Protein AF-A0A916ZA42-F1 (afdb_monomer_lite)

Foldseek 3Di:
DVVVVVVVVVVVVVVCVVCPVNDDDPDQPPPCVVVVVVVVVVVVVD

Structure (mmCIF, N/CA/C/O backbone):
data_AF-A0A916ZA42-F1
#
_entry.id   AF-A0A916ZA42-F1
#
loop_
_atom_site.group_PDB
_atom_site.id
_atom_site.type_symbol
_atom_site.label_atom_id
_atom_site.label_alt_id
_atom_site.label_comp_id
_atom_site.label_asym_id
_atom_site.label_entity_id
_atom_site.label_seq_id
_atom_site.pdbx_PDB_ins_code
_atom_site.Cartn_x
_atom_site.Cartn_y
_atom_site.Cartn_z
_atom_site.occupancy
_atom_site.B_iso_or_equiv
_atom_site.auth_seq_id
_atom_site.auth_comp_id
_atom_site.auth_asym_id
_atom_site.auth_atom_id
_atom_site.pdbx_PDB_model_num
ATOM 1 N N . MET A 1 1 ? 21.531 -1.175 -2.290 1.00 61.09 1 MET A N 1
ATOM 2 C CA . MET A 1 1 ? 20.296 -1.765 -1.720 1.00 61.09 1 MET A CA 1
ATOM 3 C C . MET A 1 1 ? 18.985 -1.093 -2.166 1.00 61.09 1 MET A C 1
ATOM 5 O O . MET A 1 1 ? 17.940 -1.489 -1.683 1.00 61.09 1 MET A O 1
ATOM 9 N N . ALA A 1 2 ? 18.978 -0.150 -3.124 1.00 73.19 2 ALA A N 1
ATOM 10 C CA . ALA A 1 2 ? 17.740 0.452 -3.658 1.00 73.19 2 ALA A CA 1
ATOM 11 C C . ALA A 1 2 ? 16.994 -0.439 -4.677 1.00 73.19 2 ALA A C 1
ATOM 13 O O . ALA A 1 2 ? 15.795 -0.290 -4.887 1.00 73.19 2 ALA A O 1
ATOM 14 N N . HIS A 1 3 ? 17.711 -1.384 -5.288 1.00 82.50 3 HIS A N 1
ATOM 15 C CA . HIS A 1 3 ? 17.214 -2.240 -6.365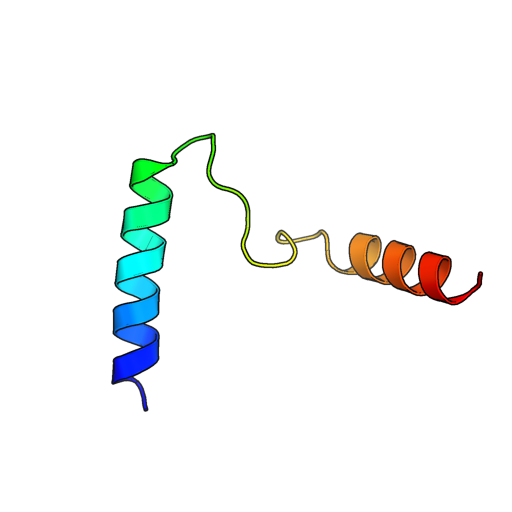 1.00 82.50 3 HIS A CA 1
ATOM 16 C C . HIS A 1 3 ? 16.043 -3.136 -5.912 1.00 82.50 3 HIS A C 1
ATOM 18 O O . HIS A 1 3 ? 14.995 -3.154 -6.551 1.00 82.50 3 HIS A O 1
ATOM 24 N N . TYR A 1 4 ? 16.170 -3.811 -4.765 1.00 89.62 4 TYR A N 1
ATOM 25 C CA . TYR A 1 4 ? 15.115 -4.691 -4.253 1.00 89.62 4 TYR A CA 1
ATOM 26 C C . TYR A 1 4 ? 13.845 -3.924 -3.891 1.00 89.62 4 TYR A C 1
ATOM 28 O O . TYR A 1 4 ? 12.764 -4.284 -4.346 1.00 89.62 4 TYR A O 1
ATOM 36 N N . SER A 1 5 ? 13.970 -2.828 -3.140 1.00 90.06 5 SER A N 1
ATOM 37 C CA . SER A 1 5 ? 12.814 -2.013 -2.756 1.00 90.06 5 SER A CA 1
ATOM 38 C C . SER A 1 5 ? 12.089 -1.427 -3.969 1.00 90.06 5 SER A C 1
ATOM 40 O O . SER A 1 5 ? 10.866 -1.318 -3.949 1.00 90.06 5 SER A O 1
ATOM 42 N N . TYR A 1 6 ? 12.818 -1.097 -5.042 1.00 93.12 6 TYR A N 1
ATOM 43 C CA . TYR A 1 6 ? 12.224 -0.613 -6.287 1.00 93.12 6 TYR A CA 1
ATOM 44 C C . TYR A 1 6 ? 11.368 -1.687 -6.968 1.00 93.12 6 TYR A C 1
ATOM 46 O O . TYR A 1 6 ? 10.199 -1.438 -7.260 1.00 93.12 6 TYR A O 1
ATOM 54 N N . HIS A 1 7 ? 11.900 -2.900 -7.148 1.00 94.25 7 HIS A N 1
ATOM 55 C CA . HIS A 1 7 ? 11.135 -3.998 -7.747 1.00 94.25 7 HIS A CA 1
ATOM 56 C C . HIS A 1 7 ? 9.961 -4.442 -6.882 1.00 94.25 7 HIS A C 1
ATOM 58 O O . HIS A 1 7 ? 8.870 -4.672 -7.401 1.00 94.25 7 HIS A O 1
ATOM 64 N N . VAL A 1 8 ? 10.138 -4.480 -5.561 1.00 94.94 8 VAL A N 1
ATOM 65 C CA . VAL A 1 8 ? 9.034 -4.737 -4.630 1.00 94.94 8 VAL A CA 1
ATOM 66 C C . VAL A 1 8 ? 7.952 -3.663 -4.782 1.00 94.94 8 VAL A C 1
ATOM 68 O O . VAL A 1 8 ? 6.773 -3.995 -4.880 1.00 94.94 8 VAL A O 1
ATOM 71 N N . GLY A 1 9 ? 8.335 -2.388 -4.898 1.00 94.12 9 GLY A N 1
ATOM 72 C CA . GLY A 1 9 ? 7.405 -1.287 -5.147 1.00 94.12 9 GLY A CA 1
ATOM 73 C C . GLY A 1 9 ? 6.630 -1.436 -6.460 1.00 94.12 9 GLY A C 1
ATOM 74 O O . GLY A 1 9 ? 5.412 -1.261 -6.469 1.00 94.12 9 GLY A O 1
ATOM 75 N N . GLN A 1 10 ? 7.302 -1.817 -7.551 1.00 96.81 10 GLN A N 1
ATOM 76 C CA . GLN A 1 10 ? 6.658 -2.064 -8.848 1.00 96.81 10 GLN A CA 1
ATOM 77 C C . GLN A 1 10 ? 5.638 -3.210 -8.772 1.00 96.81 10 GLN A C 1
ATOM 79 O O . GLN A 1 10 ? 4.514 -3.064 -9.254 1.00 96.81 10 GLN A O 1
ATOM 84 N N . ILE A 1 11 ? 5.999 -4.322 -8.122 1.00 96.56 11 ILE A N 1
ATOM 85 C CA . ILE A 1 11 ? 5.113 -5.482 -7.943 1.00 96.56 11 ILE A CA 1
ATOM 86 C C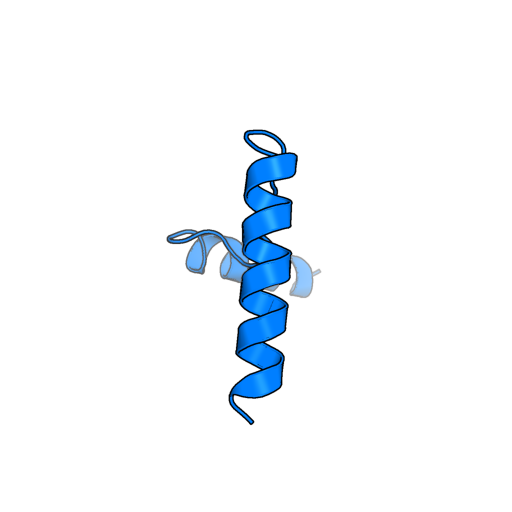 . ILE A 1 11 ? 3.8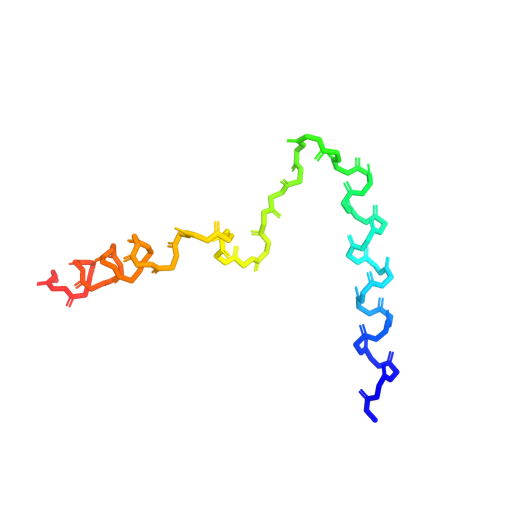80 -5.095 -7.120 1.00 96.56 11 ILE A C 1
ATOM 88 O O . ILE A 1 11 ? 2.751 -5.373 -7.529 1.00 96.56 11 ILE A O 1
ATOM 92 N N . VAL A 1 12 ? 4.075 -4.413 -5.987 1.00 96.19 12 VAL A N 1
ATOM 93 C CA . VAL A 1 12 ? 2.975 -3.960 -5.121 1.00 96.19 12 VAL A CA 1
ATOM 94 C C . VAL A 1 12 ? 2.064 -2.980 -5.859 1.00 96.19 12 VAL A C 1
ATOM 96 O O . VAL A 1 12 ? 0.842 -3.080 -5.751 1.00 96.19 12 VAL A O 1
ATOM 99 N N . TYR A 1 13 ? 2.632 -2.061 -6.642 1.00 95.94 13 TYR A N 1
ATOM 100 C CA . TYR A 1 13 ? 1.856 -1.100 -7.421 1.00 95.94 13 TYR A CA 1
ATOM 101 C C . TYR A 1 13 ? 0.940 -1.795 -8.435 1.00 95.94 13 TYR A C 1
ATOM 103 O O . TYR A 1 13 ? -0.260 -1.514 -8.457 1.00 95.94 13 TYR A O 1
ATOM 111 N N . ILE A 1 14 ? 1.473 -2.745 -9.212 1.00 97.44 14 ILE A N 1
ATOM 112 C CA . ILE A 1 14 ? 0.689 -3.550 -10.160 1.00 97.44 14 ILE A CA 1
ATOM 113 C C . ILE A 1 14 ? -0.385 -4.355 -9.420 1.00 97.44 14 ILE A C 1
ATOM 115 O O . ILE A 1 14 ? -1.555 -4.311 -9.799 1.00 97.44 14 ILE A O 1
ATOM 119 N N . GLY A 1 15 ? -0.020 -5.041 -8.333 1.00 96.56 15 GLY A N 1
ATOM 120 C CA . GLY A 1 15 ? -0.959 -5.824 -7.526 1.00 96.56 15 GLY A CA 1
ATOM 121 C C . GLY A 1 15 ? -2.133 -4.990 -7.008 1.00 96.56 15 GLY A C 1
ATOM 122 O O . GLY A 1 15 ? -3.283 -5.431 -7.076 1.00 96.56 15 GLY A O 1
ATOM 123 N N . LYS A 1 16 ? -1.864 -3.753 -6.575 1.00 95.31 16 LYS A N 1
ATOM 124 C CA . LYS A 1 16 ? -2.892 -2.804 -6.139 1.00 95.31 16 LYS A CA 1
ATOM 125 C C . LYS A 1 16 ? -3.855 -2.436 -7.265 1.00 95.31 16 LYS A C 1
ATOM 127 O O . LYS A 1 16 ? -5.061 -2.430 -7.031 1.00 95.31 16 LYS A O 1
ATOM 132 N N . GLN A 1 17 ? -3.354 -2.186 -8.478 1.00 97.06 17 GLN A N 1
ATOM 133 C CA . GLN A 1 17 ? -4.222 -1.908 -9.631 1.00 97.06 17 GLN A CA 1
ATOM 134 C C . GLN A 1 17 ? -5.092 -3.122 -9.986 1.00 97.06 17 GLN A C 1
ATOM 136 O O . GLN A 1 17 ? -6.296 -2.978 -10.181 1.00 97.06 17 GLN A O 1
ATOM 141 N N . VAL A 1 18 ? -4.510 -4.327 -10.002 1.00 97.75 18 VAL A N 1
ATOM 142 C CA . VAL A 1 18 ? -5.225 -5.574 -10.332 1.00 97.75 18 VAL A CA 1
ATOM 143 C C . VAL A 1 18 ? -6.331 -5.888 -9.320 1.00 97.75 18 VAL A C 1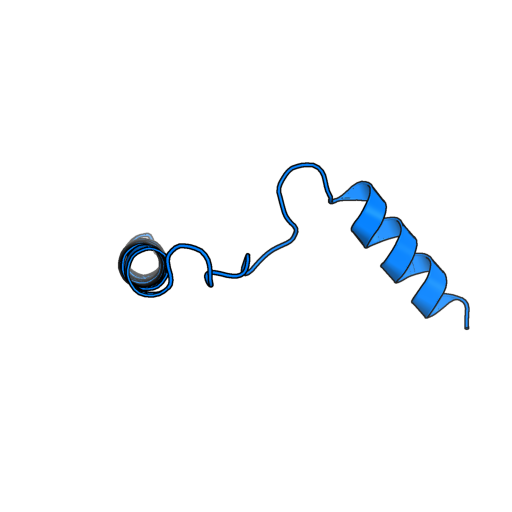
ATOM 145 O O . VAL A 1 18 ? -7.409 -6.345 -9.697 1.00 97.75 18 VAL A O 1
ATOM 148 N N . LYS A 1 19 ? -6.086 -5.662 -8.025 1.00 96.75 19 LYS A N 1
ATOM 149 C CA . LYS A 1 19 ? -7.067 -5.946 -6.965 1.00 96.75 19 LYS A CA 1
ATOM 150 C C . LYS A 1 19 ? -8.088 -4.823 -6.770 1.00 96.75 19 LYS A C 1
ATOM 152 O O . LYS A 1 19 ? -9.182 -5.109 -6.285 1.00 96.75 19 LYS A O 1
ATOM 157 N N . ASN A 1 20 ? 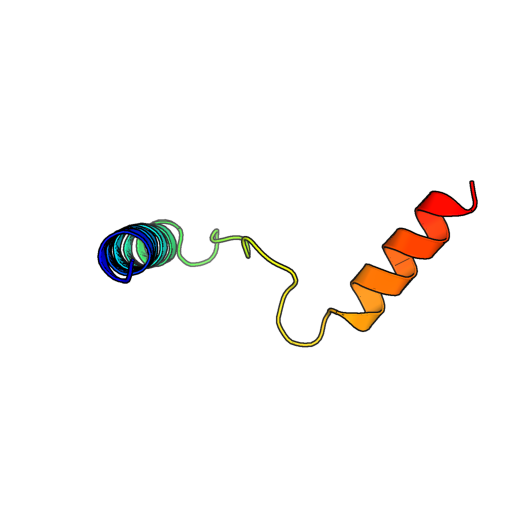-7.772 -3.588 -7.166 1.00 94.62 20 ASN A N 1
ATOM 158 C CA . ASN A 1 20 ? -8.638 -2.413 -7.041 1.00 94.62 20 ASN A CA 1
ATOM 159 C C . ASN A 1 20 ? -9.285 -2.331 -5.637 1.00 94.62 20 ASN A C 1
ATOM 161 O O . ASN A 1 20 ? -8.579 -2.355 -4.632 1.00 94.62 20 ASN A O 1
ATOM 165 N N . ASN A 1 21 ? -10.619 -2.335 -5.548 1.00 95.44 21 ASN A N 1
ATOM 166 C CA . ASN A 1 21 ? -11.368 -2.268 -4.286 1.00 95.44 21 ASN A CA 1
ATOM 167 C C . ASN A 1 21 ? -11.191 -3.496 -3.376 1.00 95.44 21 ASN A C 1
ATOM 169 O O . ASN A 1 21 ? -11.582 -3.451 -2.217 1.00 95.44 21 ASN A O 1
ATOM 173 N N . LYS A 1 22 ? -10.633 -4.598 -3.892 1.00 96.38 22 LYS A N 1
ATOM 174 C CA . LYS A 1 22 ? -10.298 -5.806 -3.120 1.00 96.38 22 LYS A CA 1
ATOM 175 C C . LYS A 1 22 ? -8.856 -5.790 -2.603 1.00 96.38 22 LYS A C 1
ATOM 177 O O . LYS A 1 22 ? -8.385 -6.808 -2.106 1.00 96.38 22 LYS A O 1
ATOM 182 N N . TRP A 1 23 ? -8.107 -4.704 -2.812 1.00 95.25 23 TRP A N 1
ATOM 183 C CA . TRP A 1 23 ? -6.756 -4.590 -2.276 1.00 95.25 23 TRP A CA 1
ATOM 184 C C . TRP A 1 23 ? -6.808 -4.367 -0.764 1.00 95.25 23 TRP A C 1
ATOM 186 O O . TRP A 1 23 ? -7.392 -3.391 -0.295 1.00 95.25 23 TRP A O 1
ATOM 196 N N . GLU A 1 24 ? -6.136 -5.233 -0.015 1.00 91.25 24 GLU A N 1
ATOM 197 C CA . GLU A 1 24 ? -5.969 -5.100 1.430 1.00 91.25 24 GLU A CA 1
ATOM 198 C C . GLU A 1 24 ? -4.605 -4.477 1.749 1.00 91.25 24 GLU A C 1
ATOM 200 O O . GLU A 1 24 ? -3.602 -4.729 1.076 1.00 91.25 24 GLU A O 1
ATOM 205 N N . SER A 1 25 ? -4.562 -3.610 2.762 1.00 90.00 25 SER A N 1
ATOM 206 C CA . SER A 1 25 ? -3.311 -2.982 3.193 1.00 90.00 25 SER A CA 1
ATOM 207 C C . SER A 1 25 ? -2.359 -4.041 3.753 1.00 90.00 25 SER A C 1
ATOM 209 O O . SER A 1 25 ? -2.714 -4.761 4.677 1.00 90.00 25 SER A O 1
ATOM 211 N N . LEU A 1 26 ? -1.128 -4.096 3.236 1.00 92.12 26 LEU A N 1
ATOM 212 C CA . LEU A 1 26 ? -0.077 -5.012 3.714 1.00 92.12 26 LEU A CA 1
ATOM 213 C C . LEU A 1 26 ? 0.597 -4.529 5.012 1.00 92.12 26 LEU A C 1
ATOM 215 O O . LEU A 1 26 ? 1.558 -5.124 5.490 1.00 92.12 26 LEU A O 1
ATOM 219 N N . SER A 1 27 ? 0.124 -3.411 5.550 1.00 92.38 27 SER A N 1
ATOM 220 C CA . SER A 1 27 ? 0.564 -2.808 6.801 1.00 92.38 27 SER A CA 1
ATOM 221 C C . SER A 1 27 ? -0.625 -2.172 7.517 1.00 92.38 27 SER A C 1
ATOM 223 O O . SER A 1 27 ? -1.733 -2.104 6.975 1.00 92.38 27 SER A O 1
ATOM 225 N N . ILE A 1 28 ? -0.392 -1.656 8.725 1.00 93.25 28 ILE A N 1
ATOM 226 C CA . ILE A 1 28 ? -1.410 -0.922 9.478 1.00 93.25 28 ILE A CA 1
ATOM 227 C C . ILE A 1 28 ? -1.867 0.296 8.653 1.00 93.25 28 ILE A C 1
ATOM 229 O O . ILE A 1 28 ? -1.026 1.116 8.263 1.00 93.25 28 ILE A O 1
ATOM 233 N N . PRO A 1 29 ? -3.178 0.437 8.370 1.00 91.06 29 PRO A N 1
ATOM 234 C CA . PRO A 1 29 ? -3.695 1.574 7.624 1.00 91.06 29 PRO A CA 1
ATOM 235 C C . PRO A 1 29 ? -3.321 2.909 8.273 1.00 91.06 29 PRO A C 1
ATOM 237 O O . PRO A 1 29 ? -3.239 3.039 9.497 1.00 91.06 29 PRO A O 1
ATOM 240 N N . LYS A 1 30 ? -3.121 3.938 7.446 1.00 88.31 30 LYS A N 1
ATOM 241 C CA . LYS A 1 30 ? -2.765 5.274 7.935 1.00 88.31 30 LYS A CA 1
ATOM 242 C C . LYS A 1 30 ? -3.829 5.777 8.920 1.00 88.31 30 LYS A C 1
ATOM 244 O O . LYS A 1 30 ? -5.012 5.794 8.597 1.00 88.31 30 LYS A O 1
ATOM 249 N N . GLY A 1 31 ? -3.391 6.200 10.106 1.00 93.50 31 GLY A N 1
ATOM 250 C CA . GLY A 1 31 ? -4.271 6.679 11.179 1.00 93.50 31 GLY A CA 1
ATOM 251 C C . GLY A 1 31 ? -4.853 5.582 12.077 1.00 93.50 31 GLY A C 1
ATOM 252 O O . GLY A 1 31 ? -5.609 5.902 12.985 1.00 93.50 31 GLY A O 1
ATOM 253 N N . LYS A 1 32 ? -4.503 4.306 11.859 1.00 95.19 32 LYS A N 1
ATOM 254 C CA . LYS A 1 32 ? -4.978 3.168 12.668 1.00 95.19 32 LYS A CA 1
ATOM 255 C C . LYS A 1 32 ? -3.928 2.585 13.620 1.00 95.19 32 LYS A C 1
ATOM 257 O O . LYS A 1 32 ? -4.178 1.562 14.247 1.00 95.19 32 LYS A O 1
ATOM 262 N N . SER A 1 33 ? -2.771 3.233 13.760 1.00 95.75 33 SER A N 1
ATOM 263 C CA . SER A 1 33 ? -1.661 2.734 14.584 1.00 95.75 33 SER A CA 1
ATOM 264 C C . SER A 1 33 ? -2.017 2.583 16.064 1.00 95.75 33 SER A C 1
ATOM 266 O O . SER A 1 33 ? -1.711 1.550 16.649 1.00 95.75 33 SER A O 1
ATOM 268 N N . GLU A 1 34 ? -2.677 3.577 16.664 1.00 96.38 34 GLU A N 1
ATOM 269 C CA . GLU A 1 34 ? -3.055 3.535 18.087 1.00 96.38 34 GLU A CA 1
ATOM 270 C C . GLU A 1 34 ? -4.112 2.461 18.370 1.00 96.38 34 GLU A C 1
ATOM 272 O O . GLU A 1 34 ? -4.006 1.729 19.351 1.00 96.38 34 GLU A O 1
ATOM 277 N N . GLU A 1 35 ? -5.101 2.325 17.481 1.00 95.81 35 GLU A N 1
ATOM 278 C CA . GLU A 1 35 ? -6.139 1.294 17.569 1.00 95.81 35 GLU A CA 1
ATOM 279 C C . GLU A 1 35 ? -5.533 -0.113 17.478 1.00 95.81 35 GLU A C 1
ATOM 281 O O . GLU A 1 35 ? -5.825 -0.962 18.318 1.00 95.81 35 GLU A O 1
ATOM 286 N N . TYR A 1 36 ? -4.633 -0.334 16.512 1.00 94.94 36 TYR A N 1
ATOM 287 C CA . TYR A 1 36 ? -3.913 -1.598 16.364 1.00 94.94 36 TYR A CA 1
ATOM 288 C C . TYR A 1 36 ? -3.057 -1.917 17.598 1.00 94.94 36 TYR A C 1
ATOM 290 O O . TYR A 1 36 ? -3.076 -3.043 18.091 1.00 94.94 36 TYR A O 1
ATOM 298 N N . LEU A 1 37 ? -2.335 -0.925 18.136 1.00 95.69 37 LEU A N 1
ATOM 299 C CA . LEU A 1 37 ? -1.522 -1.100 19.342 1.00 95.69 37 LEU A CA 1
ATOM 300 C C . LEU A 1 37 ? -2.381 -1.484 20.552 1.00 95.69 37 LEU A C 1
ATOM 302 O O . LEU A 1 37 ? -2.007 -2.385 21.301 1.00 95.69 37 LEU A O 1
ATOM 306 N N . LYS A 1 38 ? -3.533 -0.830 20.735 1.00 96.56 38 LYS A N 1
ATOM 307 C CA . LYS A 1 38 ? -4.466 -1.160 21.816 1.00 96.56 38 LYS A CA 1
ATOM 308 C C . LYS A 1 38 ? -4.959 -2.606 21.705 1.00 96.56 38 LYS A C 1
ATOM 310 O O . LYS A 1 38 ? -4.845 -3.343 22.676 1.00 96.56 38 LYS A O 1
ATOM 315 N N . GLN A 1 39 ? -5.429 -3.019 20.523 1.00 95.38 39 GLN A N 1
ATOM 316 C CA . GLN A 1 39 ? -5.869 -4.400 20.273 1.00 95.38 39 GLN A CA 1
ATOM 317 C C . GLN A 1 39 ? -4.761 -5.413 20.583 1.00 95.38 39 GLN A C 1
ATOM 319 O O . GLN A 1 39 ? -5.006 -6.429 21.2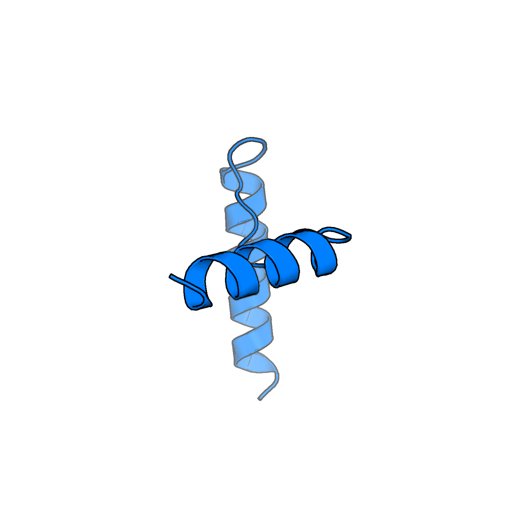24 1.00 95.38 39 GLN A O 1
ATOM 324 N N . MET A 1 40 ? -3.526 -5.123 20.166 1.00 94.50 40 MET A N 1
ATOM 325 C CA . MET A 1 40 ? -2.384 -5.995 20.425 1.00 94.50 40 MET A CA 1
ATOM 326 C C . MET A 1 40 ? -2.088 -6.124 21.928 1.00 94.50 40 MET A C 1
ATOM 328 O O . MET A 1 40 ? -1.858 -7.229 22.408 1.00 94.50 40 MET A O 1
ATOM 332 N N . LEU A 1 41 ? -2.105 -5.016 22.680 1.00 96.44 41 LEU A N 1
ATOM 333 C CA . LEU A 1 41 ? -1.889 -5.031 24.131 1.00 96.44 41 LEU A CA 1
ATOM 334 C C . LEU A 1 41 ? -2.988 -5.789 24.877 1.00 96.44 41 LEU A C 1
ATOM 336 O O . LEU A 1 41 ? -2.671 -6.506 25.821 1.00 96.44 41 LEU A O 1
ATOM 340 N N . ASP A 1 42 ? -4.246 -5.638 24.461 1.00 95.44 42 ASP A N 1
ATOM 341 C CA . ASP A 1 42 ? -5.376 -6.357 25.053 1.00 95.44 42 ASP A CA 1
ATOM 342 C C . ASP A 1 42 ? -5.238 -7.875 24.814 1.00 95.44 42 ASP A C 1
ATOM 344 O O . ASP A 1 42 ? -5.334 -8.644 25.766 1.00 95.44 42 ASP A O 1
ATOM 348 N N . ASN A 1 43 ? -4.867 -8.304 23.600 1.00 92.50 43 ASN A N 1
ATOM 349 C CA . ASN A 1 43 ? -4.622 -9.720 23.274 1.00 92.50 43 ASN A CA 1
ATOM 350 C C . ASN A 1 43 ? -3.453 -10.355 24.052 1.00 92.50 43 ASN A C 1
ATOM 352 O O . ASN A 1 43 ? -3.395 -11.572 24.176 1.00 92.50 43 ASN A O 1
ATOM 356 N N . HIS A 1 44 ? -2.489 -9.559 24.526 1.00 88.75 44 HIS A N 1
ATOM 357 C CA . HIS A 1 44 ? -1.348 -10.038 25.322 1.00 88.75 44 HIS A CA 1
ATOM 358 C C . HIS A 1 44 ? -1.600 -10.008 26.838 1.00 88.75 44 HIS A C 1
ATOM 360 O O . HIS A 1 44 ? -0.705 -10.360 27.608 1.00 88.75 44 HIS A O 1
ATOM 366 N N . ARG A 1 45 ? -2.767 -9.521 27.275 1.00 80.44 45 ARG A N 1
ATOM 367 C CA . ARG A 1 45 ? -3.176 -9.494 28.688 1.00 80.44 45 ARG A CA 1
ATOM 368 C C . ARG A 1 45 ? -4.019 -10.708 29.094 1.00 80.44 45 ARG A C 1
ATOM 370 O O . ARG A 1 45 ? -4.224 -10.881 30.294 1.00 80.44 45 ARG A O 1
ATOM 377 N N . GLU A 1 46 ? -4.481 -11.502 28.128 1.00 56.53 46 GLU A N 1
ATOM 378 C CA . GLU A 1 46 ? -5.057 -12.845 28.328 1.00 56.53 46 GLU A CA 1
ATOM 379 C C . GLU A 1 46 ? -3.961 -13.919 28.358 1.00 56.53 46 GLU A C 1
ATOM 381 O O . GLU A 1 46 ? -4.106 -14.869 29.162 1.00 56.53 46 GLU A O 1
#

InterPro domains:
  IPR011466 Protein of unknown function DUF1572 [PF07609] (1-32)

pLDDT: mean 91.81, std 8.43, range [56.53, 97.75]

Radius of gyration: 15.19 Å; chains: 1; bounding box: 32×20×39 Å

Sequence (46 aa):
MAHYSYHVGQIVYIGKQVKNNKWESLSIPKGKSEEYLKQMLDNHRE

Secondary structure (DSSP, 8-state):
-HHHHHHHHHHHHHHHHHHGGGPPPSSPPTT-HHHHHHHHHHHT--

Organism: NCBI:txid1652958